Protein AF-A0A1F8U2L7-F1 (afdb_monomer)

Radius of gyration: 23.75 Å; Cα contacts (8 Å, |Δi|>4): 141; chains: 1; bounding box: 76×24×52 Å

Mean predicted aligned error: 14.59 Å

Structure (mmCIF, N/CA/C/O backbone):
data_AF-A0A1F8U2L7-F1
#
_entry.id   AF-A0A1F8U2L7-F1
#
loop_
_atom_site.group_PDB
_atom_site.id
_atom_site.type_symbol
_atom_site.label_atom_id
_atom_site.label_alt_id
_atom_site.label_comp_id
_atom_site.label_asym_id
_atom_site.label_entity_id
_atom_site.label_seq_id
_atom_site.pdbx_PDB_ins_code
_atom_site.Cartn_x
_atom_site.Cartn_y
_atom_site.Cartn_z
_atom_site.occupancy
_atom_site.B_iso_or_equiv
_atom_site.auth_seq_id
_atom_site.auth_comp_id
_atom_site.auth_asym_id
_atom_site.auth_atom_id
_atom_site.pdbx_PDB_model_num
ATOM 1 N N . MET A 1 1 ? 57.542 12.116 -21.939 1.00 37.56 1 MET A N 1
ATOM 2 C CA . MET A 1 1 ? 56.904 12.090 -23.275 1.00 37.56 1 MET A CA 1
ATOM 3 C C . MET A 1 1 ? 55.402 11.874 -23.068 1.00 37.56 1 MET A C 1
ATOM 5 O O . MET A 1 1 ? 54.995 10.773 -22.724 1.00 37.56 1 MET A O 1
ATOM 9 N N . LEU A 1 2 ? 54.591 12.938 -23.112 1.00 46.84 2 LEU A N 1
ATOM 10 C CA . LEU A 1 2 ? 53.152 12.881 -22.804 1.00 46.84 2 LEU A CA 1
ATOM 11 C C . LEU A 1 2 ? 52.371 12.382 -24.028 1.00 46.84 2 LEU A C 1
ATOM 13 O O . LEU A 1 2 ? 52.359 13.020 -25.080 1.00 46.84 2 LEU A O 1
ATOM 17 N N . LYS A 1 3 ? 51.746 11.210 -23.884 1.00 48.00 3 LYS A N 1
ATOM 18 C CA . LYS A 1 3 ? 50.953 10.528 -24.913 1.00 48.00 3 LYS A CA 1
ATOM 19 C C . LYS A 1 3 ? 49.690 11.359 -25.184 1.00 48.00 3 LYS A C 1
ATOM 21 O O . LYS A 1 3 ? 48.791 11.404 -24.349 1.00 48.00 3 LYS A O 1
ATOM 26 N N . ARG A 1 4 ? 49.626 12.045 -26.332 1.00 54.28 4 ARG A N 1
ATOM 27 C CA . ARG A 1 4 ? 48.397 12.706 -26.801 1.00 54.28 4 ARG A CA 1
ATOM 28 C C . ARG A 1 4 ? 47.314 11.637 -26.952 1.00 54.28 4 ARG A C 1
ATOM 30 O O . ARG A 1 4 ? 47.443 10.746 -27.790 1.00 54.28 4 ARG A O 1
ATOM 37 N N . LEU A 1 5 ? 46.262 11.721 -26.141 1.00 57.69 5 LEU A N 1
ATOM 38 C CA . LEU A 1 5 ? 45.031 10.971 -26.363 1.00 57.69 5 LEU A CA 1
ATOM 39 C C . LEU A 1 5 ? 44.473 11.419 -27.714 1.00 57.69 5 LEU A C 1
ATOM 41 O O . LEU A 1 5 ? 44.024 12.552 -27.878 1.00 57.69 5 LEU A O 1
ATOM 45 N N . SER A 1 6 ? 44.608 10.532 -28.697 1.00 50.41 6 SER A N 1
ATOM 46 C CA . SER A 1 6 ? 44.027 10.656 -30.026 1.00 50.41 6 SER A CA 1
ATOM 47 C C . SER A 1 6 ? 42.569 11.089 -29.893 1.00 50.41 6 SER A C 1
ATOM 49 O O . SER A 1 6 ? 41.744 10.362 -29.336 1.00 50.41 6 SER A O 1
ATOM 51 N N . LYS A 1 7 ? 42.271 12.283 -30.409 1.00 54.56 7 LYS A N 1
ATOM 52 C CA . LYS A 1 7 ? 40.922 12.809 -30.601 1.00 54.56 7 LYS A CA 1
ATOM 53 C C . LYS A 1 7 ? 40.226 11.905 -31.618 1.00 54.56 7 LYS A C 1
ATOM 55 O O . LYS A 1 7 ? 40.297 12.135 -32.819 1.00 54.56 7 LYS A O 1
ATOM 60 N N . SER A 1 8 ? 39.639 10.819 -31.122 1.00 56.62 8 SER A N 1
ATOM 61 C CA . SER A 1 8 ? 38.816 9.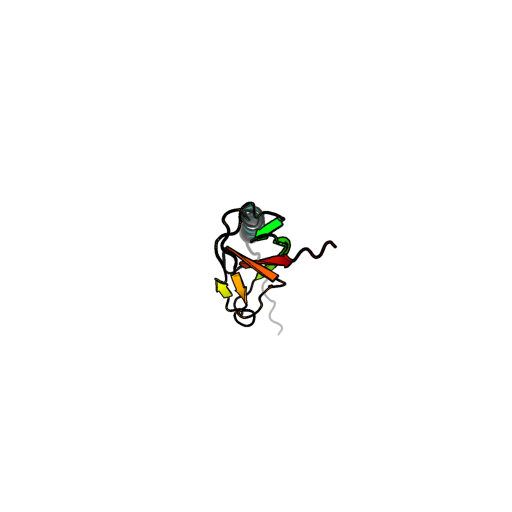919 -31.917 1.00 56.62 8 SER A CA 1
ATOM 62 C C . SER A 1 8 ? 37.590 10.711 -32.352 1.00 56.62 8 SER A C 1
ATOM 64 O O . SER A 1 8 ? 36.744 11.060 -31.527 1.00 56.62 8 SER A O 1
ATOM 66 N N . ASN A 1 9 ? 37.536 11.066 -33.636 1.00 60.00 9 ASN A N 1
ATOM 67 C CA . ASN A 1 9 ? 36.355 11.635 -34.271 1.00 60.00 9 ASN A CA 1
ATOM 68 C C . ASN A 1 9 ? 35.274 10.547 -34.304 1.00 60.00 9 ASN A C 1
ATOM 70 O O . ASN A 1 9 ? 35.077 9.872 -35.312 1.00 60.00 9 ASN A O 1
ATOM 74 N N . GLY A 1 10 ? 34.615 10.341 -33.163 1.00 61.28 10 GLY A N 1
ATOM 75 C CA . GLY A 1 10 ? 33.454 9.474 -33.052 1.00 61.28 10 GLY A CA 1
ATOM 76 C C . GLY A 1 10 ? 32.410 9.907 -34.073 1.00 61.28 10 GLY A C 1
ATOM 77 O O . GLY A 1 10 ? 32.145 11.100 -34.242 1.00 61.28 10 GLY A O 1
ATOM 78 N N . ASN A 1 11 ? 31.856 8.938 -34.794 1.00 71.69 11 ASN A N 1
ATOM 79 C CA . ASN A 1 11 ? 30.910 9.209 -35.860 1.00 71.69 11 ASN A CA 1
ATOM 80 C C . ASN A 1 11 ? 29.701 9.962 -35.278 1.00 71.69 11 ASN A C 1
ATOM 82 O O . ASN A 1 11 ? 29.005 9.444 -34.404 1.00 71.69 11 ASN A O 1
ATOM 86 N N . LYS A 1 12 ? 29.463 11.196 -35.741 1.00 71.69 12 LYS A N 1
ATOM 87 C CA . LYS A 1 12 ? 28.403 12.093 -35.237 1.00 71.69 12 LYS A CA 1
ATOM 88 C C . LYS A 1 12 ? 27.031 11.411 -35.189 1.00 71.69 12 LYS A C 1
ATOM 90 O O . LYS A 1 12 ? 26.254 11.646 -34.271 1.00 71.69 12 LYS A O 1
ATOM 95 N N . TYR A 1 13 ? 26.782 10.500 -36.128 1.00 77.06 13 TYR A N 1
ATOM 96 C CA . TYR A 1 13 ? 25.564 9.698 -36.19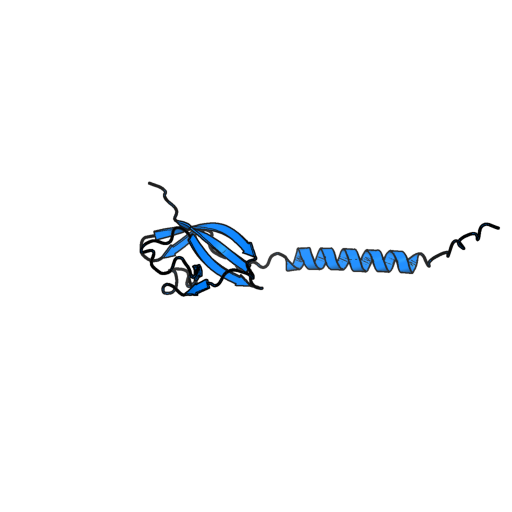8 1.00 77.06 13 TYR A CA 1
ATOM 97 C C . TYR A 1 13 ? 25.433 8.706 -35.038 1.00 77.06 13 TYR A C 1
ATOM 99 O O . TYR A 1 13 ? 24.341 8.534 -34.515 1.00 77.06 13 TYR A O 1
ATOM 107 N N . THR A 1 14 ? 26.530 8.107 -34.569 1.00 77.31 14 THR A N 1
ATOM 108 C CA . THR A 1 14 ? 26.518 7.189 -33.421 1.00 77.31 14 THR A CA 1
ATOM 109 C C . THR A 1 14 ? 26.125 7.912 -32.136 1.00 77.31 14 THR A C 1
ATOM 111 O O . THR A 1 14 ? 25.327 7.393 -31.360 1.00 77.31 14 THR A O 1
ATOM 114 N N . LEU A 1 15 ? 26.630 9.131 -31.928 1.00 78.00 15 LEU A N 1
ATOM 115 C CA . LEU A 1 15 ? 26.295 9.930 -30.748 1.00 78.00 15 LEU A CA 1
ATOM 116 C C . LEU A 1 15 ? 24.821 10.368 -30.766 1.00 78.00 15 LEU A C 1
ATOM 118 O O . LEU A 1 15 ? 24.139 10.273 -29.748 1.00 78.00 15 LEU A O 1
ATOM 122 N N . ILE A 1 16 ? 24.306 10.750 -31.938 1.00 83.62 16 ILE A N 1
ATOM 123 C CA . ILE A 1 16 ? 22.884 11.068 -32.140 1.00 83.62 16 ILE A CA 1
ATOM 124 C C . ILE A 1 16 ? 22.002 9.839 -31.875 1.00 83.62 16 ILE A C 1
ATOM 126 O O . ILE A 1 16 ? 20.991 9.955 -31.183 1.00 83.62 16 ILE A O 1
ATOM 130 N N . SER A 1 17 ? 22.396 8.654 -32.353 1.00 81.88 17 SER A N 1
ATOM 131 C CA . SER A 1 17 ? 21.658 7.409 -32.103 1.00 81.88 17 SER A CA 1
ATOM 132 C C . SER A 1 17 ? 21.603 7.049 -30.617 1.00 81.88 17 SER A C 1
ATOM 134 O O . SER A 1 17 ? 20.550 6.647 -30.130 1.00 81.88 17 SER A O 1
ATOM 136 N N . ILE A 1 18 ? 22.696 7.240 -29.870 1.00 85.62 18 ILE A N 1
ATOM 137 C CA . ILE A 1 18 ? 22.717 7.015 -28.415 1.00 85.62 18 ILE A CA 1
ATOM 138 C C . ILE A 1 18 ? 21.747 7.969 -27.708 1.00 85.62 18 ILE A C 1
ATOM 140 O O . ILE A 1 18 ? 20.959 7.535 -26.869 1.00 85.62 18 ILE A O 1
ATOM 144 N N . ILE A 1 19 ? 21.756 9.253 -28.079 1.00 86.88 19 ILE A N 1
ATOM 145 C CA . ILE A 1 19 ? 20.841 10.255 -27.513 1.00 86.88 19 ILE A CA 1
ATOM 146 C C . ILE A 1 19 ? 19.381 9.893 -27.820 1.00 86.88 19 ILE A C 1
ATOM 148 O O . ILE A 1 19 ? 18.543 9.960 -26.923 1.00 86.88 19 ILE A O 1
ATOM 152 N N . MET A 1 20 ? 19.080 9.449 -29.045 1.00 87.00 20 MET A N 1
ATOM 153 C CA . MET A 1 20 ? 17.743 8.979 -29.429 1.00 87.00 20 MET A CA 1
ATOM 154 C C . MET A 1 20 ? 17.285 7.779 -28.598 1.00 87.00 20 MET A C 1
ATOM 156 O O . MET A 1 20 ? 16.159 7.779 -28.113 1.00 87.00 20 MET A O 1
ATOM 160 N N . ILE A 1 21 ? 18.149 6.783 -28.376 1.00 85.44 21 ILE A N 1
ATOM 161 C CA . ILE A 1 21 ? 17.817 5.604 -27.558 1.00 85.44 21 ILE A CA 1
ATOM 162 C C . ILE A 1 21 ? 17.519 6.014 -26.110 1.00 85.44 21 ILE A C 1
ATOM 164 O O . ILE A 1 21 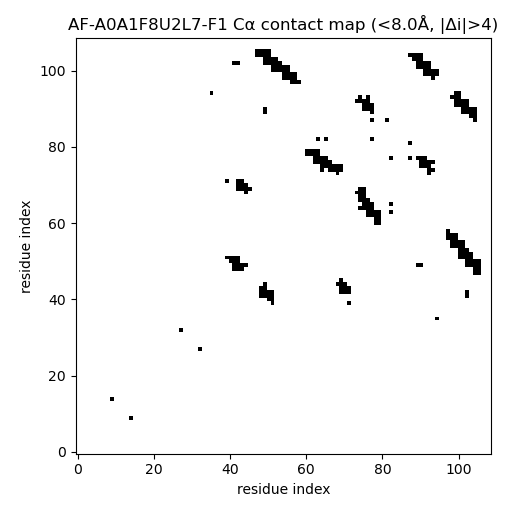? 16.543 5.543 -25.526 1.00 85.44 21 ILE A O 1
ATOM 168 N N . ILE A 1 22 ? 18.319 6.920 -25.540 1.00 83.69 22 ILE A N 1
ATOM 169 C CA . ILE A 1 22 ? 18.102 7.435 -24.182 1.00 83.69 22 ILE A CA 1
ATOM 170 C C . ILE A 1 22 ? 16.777 8.202 -24.111 1.00 83.69 22 ILE A C 1
ATOM 172 O O . ILE A 1 22 ? 15.955 7.912 -23.245 1.00 83.69 22 ILE A O 1
ATOM 176 N N . LEU A 1 23 ? 16.528 9.133 -25.038 1.00 83.12 23 LEU A N 1
ATOM 177 C CA . LEU A 1 23 ? 15.266 9.875 -25.115 1.00 83.12 23 LEU A CA 1
ATOM 178 C C . LEU A 1 23 ? 14.071 8.932 -25.233 1.00 83.12 23 LEU A C 1
ATOM 180 O O . LEU A 1 23 ? 13.093 9.088 -24.509 1.00 83.12 23 LEU A O 1
ATOM 184 N N . MET A 1 24 ? 14.173 7.917 -26.086 1.00 80.12 24 MET A N 1
ATOM 185 C CA . MET A 1 24 ? 13.138 6.910 -26.271 1.00 80.12 24 MET A CA 1
ATOM 186 C C . MET A 1 24 ? 12.901 6.127 -24.973 1.00 80.12 24 MET A C 1
ATOM 188 O O . MET A 1 24 ? 11.754 5.988 -24.571 1.00 80.12 24 MET A O 1
ATOM 192 N N . MET A 1 25 ? 13.940 5.724 -24.231 1.00 73.69 25 MET A N 1
ATOM 193 C CA . MET A 1 25 ? 13.771 5.118 -22.900 1.00 73.69 25 MET A CA 1
ATOM 194 C C . MET A 1 25 ? 13.055 6.045 -21.908 1.00 73.69 25 MET A C 1
ATOM 196 O O . MET A 1 25 ? 12.193 5.577 -21.165 1.00 73.69 25 MET A O 1
ATOM 200 N N . TYR A 1 26 ? 13.359 7.347 -21.899 1.00 70.62 26 TYR A N 1
ATOM 201 C CA . TYR A 1 26 ? 12.653 8.322 -21.058 1.00 70.62 26 TYR A CA 1
ATOM 202 C C . TYR A 1 26 ? 11.189 8.492 -21.477 1.00 70.62 26 TYR A C 1
ATOM 204 O O . TYR A 1 26 ? 10.311 8.484 -20.616 1.00 70.62 26 TYR A O 1
ATOM 212 N N . PHE A 1 27 ? 10.913 8.565 -22.781 1.00 70.56 27 PHE A N 1
ATOM 213 C CA . PHE A 1 27 ? 9.554 8.608 -23.320 1.00 70.56 27 PHE A CA 1
ATOM 214 C C . PHE A 1 27 ? 8.774 7.336 -23.005 1.00 70.56 27 PHE A C 1
ATOM 216 O O . PHE A 1 27 ? 7.626 7.432 -22.597 1.00 70.56 27 PHE A O 1
ATOM 223 N N . PHE A 1 28 ? 9.381 6.153 -23.105 1.00 64.38 28 PHE A N 1
ATOM 224 C CA . PHE A 1 28 ? 8.749 4.900 -22.691 1.00 64.38 28 PHE A CA 1
ATOM 225 C C . PHE A 1 28 ? 8.465 4.892 -21.190 1.00 64.38 28 PHE A C 1
ATOM 227 O O . PHE A 1 28 ? 7.378 4.511 -20.775 1.00 64.38 28 PHE A O 1
ATOM 234 N N . LYS A 1 29 ? 9.396 5.367 -20.359 1.00 57.56 29 LYS A N 1
ATOM 235 C CA . LYS A 1 29 ? 9.196 5.455 -18.907 1.00 57.56 29 LYS A CA 1
ATOM 236 C C . LYS A 1 29 ? 8.095 6.454 -18.530 1.00 57.56 29 LYS A C 1
ATOM 238 O O . LYS A 1 29 ? 7.399 6.236 -17.543 1.00 57.56 29 LYS A O 1
ATOM 243 N N . PHE A 1 30 ? 7.921 7.512 -19.321 1.00 56.03 30 PHE A N 1
ATOM 244 C CA . PHE A 1 30 ? 6.858 8.503 -19.158 1.00 56.03 30 PHE A CA 1
ATOM 245 C C . PHE A 1 30 ? 5.504 7.992 -19.684 1.00 56.03 30 PHE A C 1
ATOM 247 O O . PHE A 1 30 ? 4.520 7.998 -18.952 1.00 56.03 30 PHE A O 1
ATOM 254 N N . ALA A 1 31 ? 5.463 7.459 -20.906 1.00 57.91 31 ALA A N 1
ATOM 255 C CA . ALA A 1 31 ? 4.258 6.943 -21.556 1.00 57.91 31 ALA A CA 1
ATOM 256 C C . ALA A 1 31 ? 3.707 5.673 -20.882 1.00 57.91 31 ALA A C 1
ATOM 258 O O . ALA A 1 31 ? 2.496 5.505 -20.784 1.00 57.91 31 ALA A O 1
ATOM 259 N N . PHE A 1 32 ? 4.575 4.798 -20.360 1.00 49.16 32 PHE A N 1
ATOM 260 C CA . PHE A 1 32 ? 4.173 3.610 -19.592 1.00 49.16 32 PHE A CA 1
ATOM 261 C C . PHE A 1 32 ? 4.135 3.846 -18.073 1.00 49.16 32 PHE A C 1
ATOM 263 O O . PHE A 1 32 ? 3.771 2.943 -17.321 1.00 49.16 32 PHE A O 1
ATOM 270 N N . GLY A 1 33 ? 4.474 5.049 -17.601 1.00 41.66 33 GLY A N 1
ATOM 271 C CA . GLY A 1 33 ? 4.475 5.403 -16.179 1.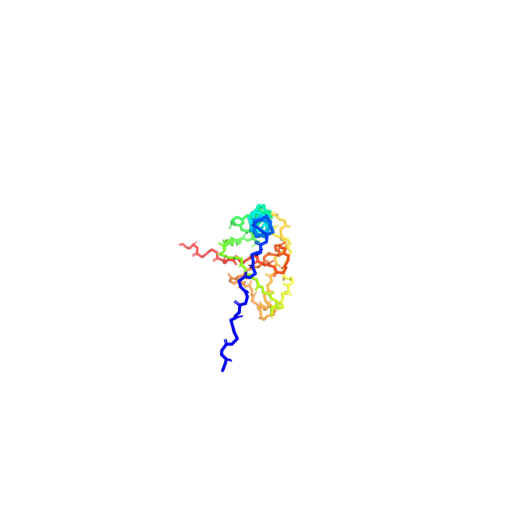00 41.66 33 GLY A CA 1
ATOM 272 C C 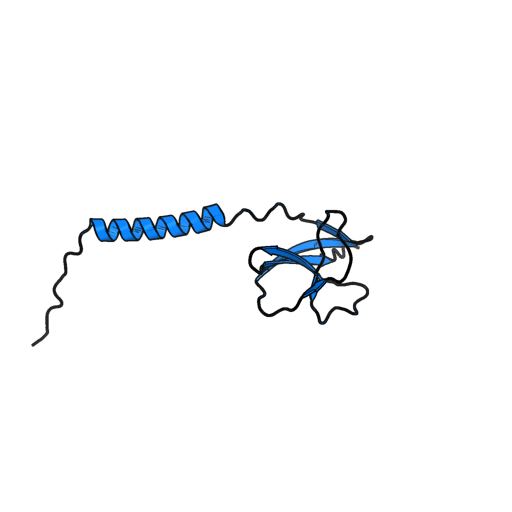. GLY A 1 33 ? 3.090 5.649 -15.571 1.00 41.66 33 GLY A C 1
ATOM 273 O O . GLY A 1 33 ? 3.002 5.862 -14.366 1.00 41.66 33 GLY A O 1
ATOM 274 N N . GLY A 1 34 ? 2.018 5.615 -16.367 1.00 42.88 34 GLY A N 1
ATOM 275 C CA . GLY A 1 34 ? 0.712 6.142 -15.966 1.00 42.88 34 GLY A CA 1
ATOM 276 C C . GLY A 1 34 ? -0.489 5.313 -16.408 1.00 42.88 34 GLY A C 1
ATOM 277 O O . GLY A 1 34 ? -1.501 5.876 -16.794 1.00 42.88 34 GLY A O 1
ATOM 278 N N . THR A 1 35 ? -0.418 3.985 -16.340 1.00 45.47 35 THR A N 1
ATOM 279 C CA . THR A 1 35 ? -1.639 3.180 -16.144 1.00 45.47 35 THR A CA 1
ATOM 280 C C . THR A 1 35 ? -1.630 2.606 -14.734 1.00 45.47 35 THR A C 1
ATOM 282 O O . THR A 1 35 ? -1.704 1.398 -14.503 1.00 45.47 35 THR A O 1
ATOM 285 N N . GLU A 1 36 ? -1.540 3.505 -13.750 1.00 51.34 36 GLU A N 1
ATOM 286 C CA . GLU A 1 36 ? -2.198 3.237 -12.478 1.00 51.34 36 GLU A CA 1
ATOM 287 C C . GLU A 1 36 ? -3.677 3.069 -12.827 1.00 51.34 36 GLU A C 1
ATOM 289 O O . GLU A 1 36 ? -4.366 4.052 -13.085 1.00 51.34 36 GLU A O 1
ATOM 294 N N . GLY A 1 37 ? -4.142 1.819 -12.954 1.00 53.41 37 GLY A N 1
ATOM 295 C CA . GLY A 1 37 ? -5.569 1.532 -13.103 1.00 53.41 37 GLY A CA 1
ATOM 296 C C . GLY A 1 37 ? -6.336 2.376 -12.092 1.00 53.41 37 GLY A C 1
ATOM 297 O O . GLY A 1 37 ? -5.806 2.608 -11.013 1.00 53.41 37 GLY A O 1
ATOM 298 N N . SER A 1 38 ? -7.491 2.913 -12.478 1.00 66.44 38 SER A N 1
ATOM 299 C CA . SER A 1 38 ? -8.270 3.873 -11.688 1.00 66.44 38 SER A CA 1
ATOM 300 C C . SER A 1 38 ? -8.552 3.331 -10.278 1.00 66.44 38 SER A C 1
ATOM 302 O O . SER A 1 38 ? -9.560 2.679 -10.025 1.00 66.44 38 SER A O 1
ATOM 304 N N . TYR A 1 39 ? -7.601 3.531 -9.366 1.00 71.31 39 TYR A N 1
ATOM 305 C CA . TYR A 1 39 ? -7.742 3.180 -7.968 1.00 71.31 39 TYR A CA 1
ATOM 306 C C . TYR A 1 39 ? -8.562 4.297 -7.350 1.00 71.31 39 TYR A C 1
ATOM 308 O O . TYR A 1 39 ? -8.260 5.471 -7.589 1.00 71.31 39 TYR A O 1
ATOM 316 N N . PRO A 1 40 ? -9.596 3.958 -6.580 1.00 80.69 40 PRO A N 1
ATOM 317 C CA . PRO A 1 40 ? -10.480 4.968 -6.051 1.00 80.69 40 PRO A CA 1
ATOM 318 C C . PRO A 1 40 ? -9.709 5.820 -5.036 1.00 80.69 40 PRO A C 1
ATOM 320 O O . PRO A 1 40 ? -8.837 5.317 -4.320 1.00 80.69 40 PRO A O 1
ATOM 323 N N . GLN A 1 41 ? -10.015 7.118 -4.998 1.00 84.88 41 GLN A N 1
ATOM 324 C CA . GLN A 1 41 ? -9.457 8.048 -4.008 1.00 84.88 41 GLN A CA 1
ATOM 325 C C . GLN A 1 41 ? -9.879 7.651 -2.588 1.00 84.88 41 GLN A C 1
ATOM 327 O O . GLN A 1 41 ? -9.131 7.853 -1.635 1.00 84.88 41 GLN A O 1
ATOM 332 N N . PHE A 1 42 ? -11.057 7.041 -2.464 1.00 86.56 42 PHE A N 1
ATOM 333 C CA . PHE A 1 42 ? -11.622 6.569 -1.211 1.00 86.56 42 PHE A CA 1
ATOM 334 C C . PHE A 1 42 ? -11.965 5.091 -1.314 1.00 86.56 42 PHE A C 1
ATOM 336 O O . PHE A 1 42 ? -12.404 4.628 -2.362 1.00 86.56 42 PHE A O 1
ATOM 343 N N . VAL A 1 43 ? -11.764 4.358 -0.229 1.00 87.56 43 VAL A N 1
ATOM 344 C CA . VAL A 1 43 ? -12.087 2.938 -0.140 1.00 87.56 43 VAL A CA 1
ATOM 345 C C . VAL A 1 43 ? -12.915 2.703 1.106 1.00 87.56 43 VAL A C 1
ATOM 347 O O . VAL A 1 43 ? -12.514 3.090 2.206 1.00 87.56 43 VAL A O 1
ATOM 350 N N . TYR A 1 44 ? -14.056 2.047 0.938 1.00 85.62 44 TYR A N 1
ATOM 351 C CA . TYR A 1 44 ? -14.954 1.726 2.034 1.00 85.62 44 TYR A CA 1
ATOM 352 C C . TYR A 1 44 ? -14.791 0.273 2.472 1.00 85.62 44 TYR A C 1
ATOM 354 O O . TYR A 1 44 ? -14.823 -0.666 1.672 1.00 85.62 44 TYR A O 1
ATOM 362 N N . TYR A 1 45 ? -14.652 0.078 3.781 1.00 82.81 45 TYR A N 1
ATOM 363 C CA . TYR A 1 45 ? -14.631 -1.242 4.398 1.00 82.81 45 TYR A CA 1
ATOM 364 C C . TYR A 1 45 ? -15.482 -1.252 5.664 1.00 82.81 45 TYR A C 1
ATOM 366 O O . TYR A 1 45 ? -15.163 -0.582 6.650 1.00 82.81 45 TYR A O 1
ATOM 374 N N . GLY A 1 46 ? -16.577 -2.016 5.635 1.00 80.69 46 GLY A N 1
ATOM 375 C CA . GLY A 1 46 ? -17.630 -1.884 6.641 1.00 80.69 46 GLY A CA 1
ATOM 376 C C . GLY A 1 46 ? -18.190 -0.458 6.635 1.00 80.69 46 GLY A C 1
ATOM 377 O O . GLY A 1 46 ? -18.475 0.091 5.582 1.00 80.69 46 GLY A O 1
ATOM 378 N N . GLU A 1 47 ? -18.295 0.176 7.796 1.00 82.75 47 GLU A N 1
ATOM 379 C CA . GLU A 1 47 ? -18.780 1.563 7.919 1.00 82.75 47 GLU A CA 1
ATOM 380 C C . GLU A 1 47 ? -17.649 2.605 7.873 1.00 82.75 47 GLU A C 1
ATOM 382 O O . GLU A 1 47 ? -17.831 3.753 8.266 1.00 82.75 47 GLU A O 1
ATOM 387 N N . ARG A 1 48 ? -16.442 2.212 7.446 1.00 84.75 48 ARG A N 1
ATOM 388 C CA . ARG A 1 48 ? -15.249 3.064 7.518 1.00 84.75 48 ARG A CA 1
ATOM 389 C C . ARG A 1 48 ? -14.795 3.511 6.149 1.00 84.75 48 ARG A C 1
ATOM 391 O O . ARG A 1 48 ? -14.738 2.708 5.218 1.00 84.75 48 ARG A O 1
ATOM 398 N N . LYS A 1 49 ? -14.394 4.776 6.084 1.00 89.00 49 LYS A N 1
ATOM 399 C CA . LYS A 1 49 ? -13.834 5.424 4.906 1.00 89.00 49 LYS A CA 1
ATOM 400 C C . LYS A 1 49 ? -12.321 5.530 5.050 1.00 89.00 49 LYS A C 1
ATOM 402 O O . LYS A 1 49 ? -11.814 6.009 6.061 1.00 89.00 49 LYS A O 1
ATOM 407 N N . TYR A 1 50 ? -11.610 5.075 4.031 1.00 88.81 50 TYR A N 1
ATOM 408 C CA . TYR A 1 50 ? -10.165 5.184 3.936 1.00 88.81 50 TYR A CA 1
ATOM 409 C C . TYR A 1 50 ? -9.805 6.072 2.750 1.00 88.81 50 TYR A C 1
ATOM 411 O O . TYR A 1 50 ? -10.280 5.832 1.645 1.00 88.81 50 TYR A O 1
ATOM 419 N N . GLU A 1 51 ? -8.965 7.079 2.955 1.00 89.06 51 GLU A N 1
ATOM 420 C CA . GLU A 1 51 ? -8.504 7.985 1.904 1.00 89.06 51 GLU A CA 1
ATOM 421 C C . GLU A 1 51 ? -7.109 7.601 1.418 1.00 89.06 51 GLU A C 1
ATOM 423 O O . GLU A 1 51 ? -6.223 7.254 2.204 1.00 89.06 51 GLU A O 1
ATOM 428 N N . PHE A 1 52 ? -6.914 7.671 0.103 1.00 88.19 52 PHE A N 1
ATOM 429 C CA . PHE A 1 52 ? -5.623 7.450 -0.518 1.00 88.19 52 PHE A CA 1
ATOM 430 C C . PHE A 1 52 ? -4.594 8.437 0.031 1.00 88.19 52 PHE A C 1
ATOM 432 O O . PHE A 1 52 ? -4.743 9.650 -0.083 1.00 88.19 52 PHE A O 1
ATOM 439 N N . SER A 1 53 ? -3.509 7.904 0.591 1.00 87.25 53 SER A N 1
ATOM 440 C CA . SER A 1 53 ? -2.419 8.723 1.107 1.00 87.25 53 SER A CA 1
ATOM 441 C C . SER A 1 53 ? -1.231 8.753 0.155 1.00 87.25 53 SER A C 1
ATOM 443 O O . SER A 1 53 ? -0.719 9.831 -0.127 1.0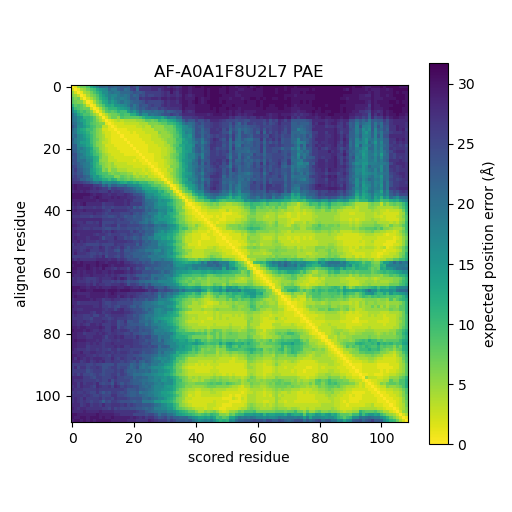0 87.25 53 SER A O 1
ATOM 445 N N . GLN A 1 54 ? -0.724 7.592 -0.266 1.00 82.56 54 GLN A N 1
ATOM 446 C CA . GLN A 1 54 ? 0.497 7.505 -1.076 1.00 82.56 54 GLN A CA 1
ATOM 447 C C . GLN A 1 54 ? 0.690 6.111 -1.680 1.00 82.56 54 GLN A C 1
ATOM 449 O O . GLN A 1 54 ? 0.152 5.122 -1.187 1.00 82.56 54 GLN A O 1
ATOM 454 N N . THR A 1 55 ? 1.531 6.007 -2.709 1.00 86.06 55 THR A N 1
ATOM 455 C CA . THR A 1 55 ? 1.983 4.718 -3.251 1.00 86.06 55 THR A CA 1
ATOM 456 C C . THR A 1 55 ? 3.333 4.348 -2.640 1.00 86.06 55 THR A C 1
ATOM 458 O O . THR A 1 55 ? 4.326 5.041 -2.855 1.00 86.06 55 THR A O 1
ATOM 46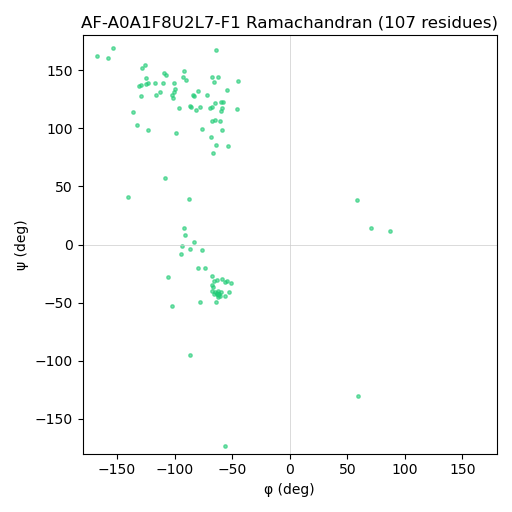1 N N . VAL A 1 56 ? 3.391 3.235 -1.911 1.00 84.62 56 VAL A N 1
ATOM 462 C CA . VAL A 1 56 ? 4.618 2.707 -1.308 1.00 84.62 56 VAL A CA 1
ATOM 463 C C . VAL A 1 56 ? 5.196 1.569 -2.152 1.00 84.62 56 VAL A C 1
ATOM 465 O O . VAL A 1 56 ? 4.495 0.665 -2.607 1.00 84.62 56 VAL A O 1
ATOM 468 N N . SER A 1 57 ? 6.503 1.631 -2.384 1.00 75.69 57 SER A N 1
ATOM 469 C CA . SER A 1 57 ? 7.295 0.583 -3.028 1.00 75.69 57 SER A CA 1
ATOM 470 C C . SER A 1 57 ? 7.985 -0.202 -1.922 1.00 75.69 57 SER A C 1
ATOM 472 O O . SER A 1 57 ? 9.026 0.217 -1.418 1.00 75.69 57 SER A O 1
ATOM 474 N N . GLU A 1 58 ? 7.394 -1.312 -1.503 1.00 65.56 58 GLU A N 1
ATOM 475 C CA . GLU A 1 58 ? 7.840 -2.024 -0.309 1.00 65.56 58 GLU A CA 1
ATOM 476 C C . GLU A 1 58 ? 8.194 -3.479 -0.656 1.00 65.56 58 GLU A C 1
ATOM 478 O O . GLU A 1 58 ? 7.321 -4.341 -0.731 1.00 65.56 58 GLU A O 1
ATOM 483 N N . SER A 1 59 ? 9.494 -3.765 -0.843 1.00 57.34 59 SER A N 1
ATOM 484 C CA . SER A 1 59 ? 10.013 -5.147 -0.902 1.00 57.34 59 SER A CA 1
ATOM 485 C C . SER A 1 59 ? 10.187 -5.772 0.493 1.00 57.34 59 SER A C 1
ATOM 487 O O . SER A 1 59 ? 10.199 -6.994 0.624 1.00 57.34 59 SER A O 1
ATOM 489 N N . SER A 1 60 ? 10.278 -4.944 1.542 1.00 59.06 60 SER A N 1
ATOM 490 C CA . SER A 1 60 ? 10.603 -5.374 2.913 1.00 59.06 60 SER A CA 1
ATOM 491 C C . SER A 1 60 ? 9.390 -5.651 3.806 1.00 59.06 60 SER A C 1
ATOM 493 O O . SER A 1 60 ? 9.548 -6.164 4.914 1.00 59.06 60 SER A O 1
ATOM 495 N N . PHE A 1 61 ? 8.175 -5.329 3.363 1.00 70.69 61 PHE A N 1
ATOM 496 C CA . PHE A 1 61 ? 6.983 -5.463 4.194 1.00 70.69 61 PHE A CA 1
ATOM 497 C C . PHE A 1 61 ? 6.212 -6.721 3.821 1.00 70.69 61 PHE A C 1
ATOM 499 O O . PHE A 1 61 ? 5.850 -6.949 2.669 1.00 70.69 61 PHE A O 1
ATOM 506 N N . ARG A 1 62 ? 5.948 -7.564 4.825 1.00 77.88 62 ARG A N 1
ATOM 507 C CA . ARG A 1 62 ? 5.031 -8.693 4.660 1.00 77.88 62 ARG A CA 1
ATOM 508 C C . ARG A 1 62 ? 3.616 -8.209 4.923 1.00 77.88 62 ARG A C 1
ATOM 510 O O . ARG A 1 62 ? 3.297 -7.793 6.039 1.00 77.88 62 ARG A O 1
ATOM 517 N N . PHE A 1 63 ? 2.784 -8.310 3.899 1.00 83.62 63 PHE A N 1
ATOM 518 C CA . PHE A 1 63 ? 1.362 -8.035 3.990 1.00 83.62 63 PHE A CA 1
ATOM 519 C C . PHE A 1 63 ? 0.583 -9.309 4.302 1.00 83.62 63 PHE A C 1
ATOM 521 O O . PHE A 1 63 ? 0.963 -10.414 3.914 1.00 83.62 63 PHE A O 1
ATOM 528 N N . ILE A 1 64 ? -0.527 -9.143 5.003 1.00 81.50 64 ILE A N 1
ATOM 529 C CA . ILE A 1 64 ? -1.525 -10.174 5.246 1.00 81.50 64 ILE A CA 1
ATOM 530 C C . ILE A 1 64 ? -2.869 -9.672 4.733 1.00 81.50 64 ILE A C 1
ATOM 532 O O . ILE A 1 64 ? -3.229 -8.510 4.927 1.00 81.50 64 ILE A O 1
ATOM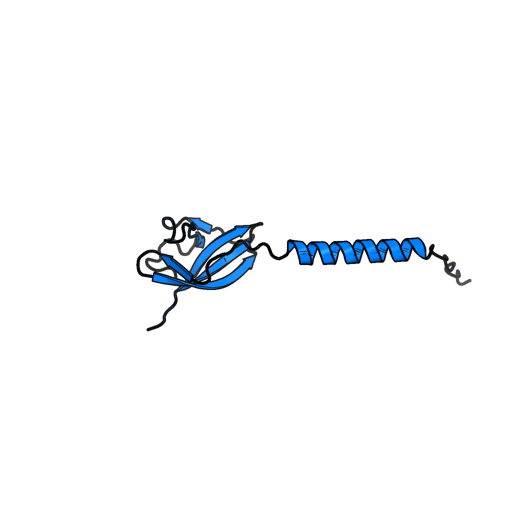 536 N N . ARG A 1 65 ? -3.627 -10.558 4.086 1.00 77.81 65 ARG A N 1
ATOM 537 C CA . ARG A 1 65 ? -5.042 -10.307 3.806 1.00 77.81 65 ARG A CA 1
ATOM 538 C C . ARG A 1 65 ? -5.759 -10.357 5.137 1.00 77.81 65 ARG A C 1
ATOM 540 O O . ARG A 1 65 ? -5.688 -11.383 5.814 1.00 77.81 65 ARG A O 1
ATOM 547 N N . LYS A 1 66 ? -6.357 -9.247 5.549 1.00 68.88 66 LYS A N 1
ATOM 548 C CA . LYS A 1 66 ? -6.934 -9.186 6.889 1.00 68.88 66 LYS A CA 1
ATOM 549 C C . LYS A 1 66 ? -8.447 -9.247 6.885 1.00 68.88 66 LYS A C 1
ATOM 551 O O . LYS A 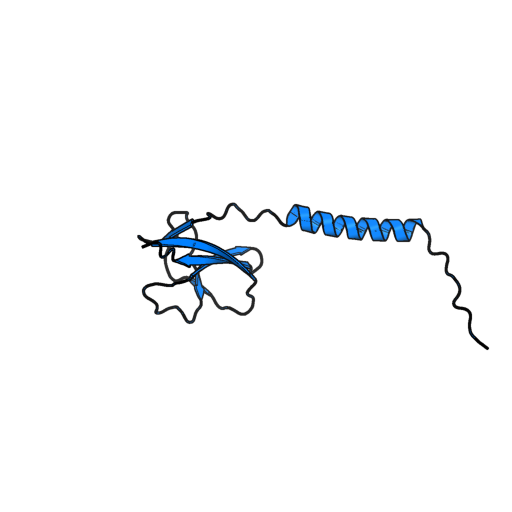1 66 ? -8.995 -9.796 7.829 1.00 68.88 66 LYS A O 1
ATOM 556 N N . TYR A 1 67 ? -9.096 -8.792 5.823 1.00 61.62 67 TYR A N 1
ATOM 557 C CA . TYR A 1 67 ? -10.541 -8.848 5.710 1.00 61.62 67 TYR A CA 1
ATOM 558 C C . TYR A 1 67 ? -10.973 -8.896 4.239 1.00 61.62 67 TYR A C 1
ATOM 560 O O . TYR A 1 67 ? -10.125 -8.773 3.358 1.00 61.62 67 TYR A O 1
ATOM 568 N N . GLY A 1 68 ? -12.256 -9.173 3.990 1.00 64.81 68 GLY A N 1
ATOM 569 C CA . GLY A 1 68 ? -12.843 -9.362 2.659 1.00 64.81 68 GLY A CA 1
ATOM 570 C C . GLY A 1 68 ? -12.647 -8.195 1.682 1.00 64.81 68 GLY A C 1
ATOM 571 O O . GLY A 1 68 ? -11.915 -7.240 1.939 1.00 64.81 68 GLY A O 1
ATOM 572 N N . MET A 1 69 ? -13.290 -8.292 0.520 1.00 72.75 69 MET A N 1
ATOM 573 C CA . MET A 1 69 ? -13.247 -7.220 -0.477 1.00 72.75 69 MET A CA 1
ATOM 574 C C . MET A 1 69 ? -13.864 -5.927 0.075 1.00 72.75 69 MET A C 1
ATOM 576 O O . MET A 1 69 ? -14.828 -5.972 0.839 1.00 72.75 69 MET A O 1
ATOM 580 N N . SER A 1 70 ? -13.291 -4.784 -0.305 1.00 79.94 70 SER A N 1
ATOM 581 C CA . SER A 1 70 ? -13.914 -3.472 -0.130 1.00 79.94 70 SER A CA 1
ATOM 582 C C . SER A 1 70 ? -15.201 -3.378 -0.960 1.00 79.94 70 SER A C 1
ATOM 584 O O . SER A 1 70 ? -15.433 -4.219 -1.834 1.00 79.94 70 SER A O 1
ATOM 586 N N . TYR A 1 71 ? -16.033 -2.358 -0.729 1.00 81.00 71 TYR A N 1
ATOM 587 C CA . TYR A 1 71 ? -17.249 -2.153 -1.537 1.00 81.00 71 TYR A CA 1
ATOM 588 C C . TYR A 1 71 ? -16.950 -1.971 -3.029 1.00 81.00 71 TYR A C 1
ATOM 590 O O . TYR A 1 71 ? -17.733 -2.366 -3.885 1.00 81.00 71 TYR A O 1
ATOM 598 N N . GLU A 1 72 ? -15.784 -1.420 -3.341 1.00 81.25 72 GLU A N 1
ATOM 599 C CA . GLU A 1 72 ? -15.277 -1.209 -4.694 1.00 81.25 72 GLU A CA 1
ATOM 600 C C . GLU A 1 72 ? -14.603 -2.468 -5.272 1.00 81.25 72 GLU A C 1
ATOM 602 O O . GLU A 1 72 ? -14.084 -2.435 -6.385 1.00 81.25 72 GLU A O 1
ATOM 607 N N . GLY A 1 73 ? -14.594 -3.581 -4.529 1.00 82.94 73 GLY A N 1
ATOM 608 C CA . GLY A 1 73 ? -14.085 -4.875 -4.981 1.00 82.94 73 GLY A CA 1
ATOM 609 C C . GLY A 1 73 ? -12.585 -5.096 -4.770 1.00 82.94 73 GLY A C 1
ATOM 610 O O . GLY A 1 73 ? -12.033 -6.067 -5.289 1.00 82.94 73 GLY A O 1
ATOM 611 N N . TYR A 1 74 ? -11.893 -4.244 -4.006 1.00 83.81 74 TYR A N 1
ATOM 612 C CA . TYR A 1 74 ? -10.452 -4.398 -3.781 1.00 83.81 74 TYR A CA 1
ATOM 613 C C . TYR A 1 74 ? -10.146 -5.261 -2.561 1.00 83.81 74 TYR A C 1
ATOM 615 O O . TYR A 1 74 ? -10.780 -5.163 -1.514 1.00 83.81 74 TYR A O 1
ATOM 623 N N . THR A 1 75 ? -9.111 -6.096 -2.663 1.00 84.94 75 THR A N 1
ATOM 624 C CA . THR A 1 75 ? -8.608 -6.842 -1.502 1.00 84.94 75 THR A CA 1
ATOM 625 C C . THR A 1 75 ? -7.761 -5.930 -0.624 1.00 84.94 75 THR A C 1
ATOM 627 O O . THR A 1 75 ? -6.698 -5.474 -1.050 1.00 84.94 75 THR A O 1
ATOM 630 N N . LEU A 1 76 ? -8.200 -5.728 0.618 1.00 87.12 76 LEU A N 1
ATOM 631 C CA . LEU A 1 76 ? -7.472 -4.929 1.595 1.00 87.12 76 LEU A CA 1
ATOM 632 C C . LEU A 1 76 ? -6.392 -5.742 2.306 1.00 87.12 76 LEU A C 1
ATOM 634 O O . LEU A 1 76 ? -6.611 -6.828 2.856 1.00 87.12 76 LEU A O 1
ATOM 638 N N . LEU A 1 77 ? -5.196 -5.175 2.301 1.00 88.06 77 LEU A N 1
ATOM 639 C CA . LEU A 1 77 ? -3.993 -5.734 2.885 1.00 88.06 77 LEU A CA 1
ATOM 640 C C . LEU A 1 77 ? -3.598 -4.937 4.122 1.00 88.06 77 LEU A C 1
ATOM 642 O O . LEU A 1 77 ? -3.777 -3.723 4.187 1.00 88.06 77 LEU A O 1
ATOM 646 N N . LEU A 1 78 ? -3.016 -5.633 5.093 1.00 87.56 78 LEU A N 1
ATOM 647 C CA . LEU A 1 78 ? -2.460 -5.038 6.301 1.00 87.56 78 LEU A CA 1
ATOM 648 C C . LEU A 1 78 ? -1.037 -5.495 6.536 1.00 87.56 78 LEU A C 1
ATOM 650 O O . LEU A 1 78 ? -0.656 -6.596 6.135 1.00 87.56 78 LEU A O 1
ATOM 654 N N . LYS A 1 79 ? -0.241 -4.662 7.205 1.00 86.56 79 LYS A N 1
ATOM 655 C CA . LYS A 1 79 ? 1.107 -5.059 7.612 1.00 86.56 79 LYS A CA 1
ATOM 656 C C . LYS A 1 79 ? 1.003 -6.189 8.639 1.00 86.56 79 LYS A C 1
ATOM 658 O O . LYS A 1 79 ? 0.135 -6.184 9.509 1.00 86.56 79 LYS A O 1
ATOM 663 N N . ARG A 1 80 ? 1.881 -7.195 8.545 1.00 80.75 80 ARG A N 1
ATOM 664 C CA . ARG A 1 80 ? 1.812 -8.423 9.367 1.00 80.75 80 ARG A CA 1
ATOM 665 C C . ARG A 1 80 ? 1.767 -8.160 10.881 1.00 80.75 80 ARG A C 1
ATOM 667 O O . ARG A 1 80 ? 1.132 -8.933 11.592 1.00 80.75 80 ARG A O 1
ATOM 674 N N . GLY A 1 81 ? 2.397 -7.085 11.361 1.00 79.81 81 GLY A N 1
ATOM 675 C CA . GLY A 1 81 ? 2.375 -6.679 12.775 1.00 79.81 81 GLY A CA 1
ATOM 676 C C . GLY A 1 81 ? 1.045 -6.079 13.243 1.00 79.81 81 GLY A C 1
ATOM 677 O O . GLY A 1 81 ? 0.728 -6.118 14.424 1.00 79.81 81 GLY A O 1
ATOM 678 N N . GLU A 1 82 ? 0.214 -5.606 12.321 1.00 79.12 82 GLU A N 1
ATOM 679 C CA . GLU A 1 82 ? -1.052 -4.937 12.623 1.00 79.12 82 GLU A CA 1
ATOM 680 C C . GLU A 1 82 ? -2.229 -5.914 12.682 1.00 79.12 82 GLU A C 1
ATOM 682 O O . GLU A 1 82 ? -3.380 -5.495 12.778 1.00 79.12 82 GLU A O 1
ATOM 687 N N . ARG A 1 83 ? -1.985 -7.234 12.634 1.00 70.44 83 ARG A N 1
ATOM 688 C CA . ARG A 1 83 ? -3.038 -8.257 12.513 1.00 70.44 83 ARG A CA 1
ATOM 689 C C . ARG A 1 83 ? -4.138 -8.126 13.569 1.00 70.44 83 ARG A C 1
ATOM 691 O O . ARG A 1 83 ? -5.313 -8.230 13.235 1.00 70.44 83 ARG A O 1
ATOM 698 N N . ASN A 1 84 ? -3.767 -7.828 14.807 1.00 72.62 84 ASN A N 1
ATOM 699 C CA . ASN A 1 84 ? -4.693 -7.844 15.940 1.00 72.62 84 ASN A CA 1
ATOM 700 C C . ASN A 1 84 ? -5.453 -6.523 16.141 1.00 72.62 84 ASN A C 1
ATOM 702 O O . ASN A 1 84 ? -6.333 -6.453 16.992 1.00 72.62 84 ASN A O 1
ATOM 706 N N . LEU A 1 85 ? -5.159 -5.480 15.356 1.00 72.19 85 LEU A N 1
ATOM 707 C CA . LEU A 1 85 ? -5.896 -4.220 15.448 1.00 72.19 85 LEU A CA 1
ATOM 708 C C . LEU A 1 85 ? -7.343 -4.417 14.976 1.00 72.19 85 LEU A C 1
ATOM 710 O O . LEU A 1 85 ? -7.571 -4.728 13.802 1.00 72.19 85 LEU A O 1
ATOM 714 N N . LYS A 1 86 ? -8.317 -4.188 15.868 1.00 71.56 86 LYS A N 1
ATOM 715 C CA . LYS A 1 86 ? -9.749 -4.086 15.517 1.00 71.56 86 LYS A CA 1
ATOM 716 C C . LYS A 1 86 ? -9.994 -3.006 14.456 1.00 71.56 86 LYS A C 1
ATOM 718 O O . LYS A 1 86 ? -10.883 -3.142 13.617 1.00 71.56 86 LYS A O 1
ATOM 723 N N . THR A 1 87 ? -9.182 -1.953 14.478 1.00 77.19 87 THR A N 1
ATOM 724 C CA . THR A 1 87 ? -9.252 -0.838 13.536 1.00 77.19 87 THR A CA 1
ATOM 725 C C . THR A 1 87 ? -7.860 -0.534 13.014 1.00 77.19 87 THR A C 1
ATOM 727 O O . THR A 1 87 ? -7.057 0.029 13.751 1.00 77.19 87 THR A O 1
ATOM 730 N N . PRO A 1 88 ? -7.529 -0.949 11.784 1.00 82.50 88 PRO A N 1
ATOM 731 C CA . PRO A 1 88 ? -6.278 -0.537 11.176 1.00 82.50 88 PRO A CA 1
ATOM 732 C C . PRO A 1 88 ? -6.372 0.947 10.807 1.00 82.50 88 PRO A C 1
ATOM 734 O O . PRO A 1 88 ? -7.324 1.359 10.142 1.00 82.50 88 PRO A O 1
ATOM 737 N N . GLU A 1 89 ? -5.385 1.736 11.223 1.00 86.88 89 GLU A N 1
ATOM 738 C CA . GLU A 1 89 ? -5.242 3.136 10.796 1.00 86.88 89 GLU A CA 1
ATOM 739 C C . GLU A 1 89 ? -4.888 3.237 9.313 1.00 86.88 89 GLU A C 1
ATOM 741 O O . GLU A 1 89 ? -5.204 4.225 8.656 1.00 86.88 89 GLU A O 1
ATOM 746 N N . LYS A 1 90 ? -4.229 2.203 8.785 1.00 88.31 90 LYS A N 1
ATOM 747 C CA . LYS A 1 90 ? -3.753 2.139 7.410 1.00 88.31 90 LYS A CA 1
ATOM 748 C C . LYS A 1 90 ? -4.166 0.835 6.768 1.00 88.31 90 LYS A C 1
ATOM 750 O O . LYS A 1 90 ? -4.016 -0.215 7.378 1.00 88.31 90 LYS A O 1
ATOM 755 N N . VAL A 1 91 ? -4.630 0.892 5.530 1.00 88.94 91 VAL A N 1
ATOM 756 C CA . VAL A 1 91 ? -4.895 -0.281 4.693 1.00 88.94 91 VAL A CA 1
ATOM 757 C C . VAL A 1 91 ? -4.150 -0.142 3.377 1.00 88.94 91 VAL A C 1
ATOM 759 O O . VAL A 1 91 ? -3.829 0.960 2.937 1.00 88.94 91 VAL A O 1
ATOM 762 N N . TYR A 1 92 ? -3.850 -1.272 2.751 1.00 88.81 92 TYR A N 1
ATOM 763 C CA . TYR A 1 92 ? -3.055 -1.311 1.535 1.00 88.81 92 TYR A CA 1
ATOM 764 C C . TYR A 1 92 ? -3.807 -2.037 0.426 1.00 88.81 92 TYR A C 1
ATOM 766 O O . TYR A 1 92 ? -4.397 -3.089 0.660 1.00 88.81 92 TYR A O 1
ATOM 774 N N . ILE A 1 93 ? -3.747 -1.513 -0.793 1.00 88.38 93 ILE A N 1
ATOM 775 C CA . ILE A 1 93 ? -4.229 -2.205 -1.993 1.00 88.38 93 ILE A CA 1
ATOM 776 C C . ILE A 1 93 ? -3.025 -2.529 -2.864 1.00 88.38 93 ILE A C 1
ATOM 778 O O . ILE A 1 93 ? -2.179 -1.670 -3.120 1.00 88.38 93 ILE A O 1
ATOM 782 N N . TYR A 1 94 ? -2.931 -3.780 -3.314 1.00 85.81 94 TYR A N 1
ATOM 783 C CA . TYR A 1 94 ? -1.898 -4.160 -4.269 1.00 85.81 94 TYR A CA 1
ATOM 784 C C . TYR A 1 94 ? -2.129 -3.420 -5.585 1.00 85.81 94 TYR A C 1
ATOM 786 O O . TYR A 1 94 ? -3.191 -3.562 -6.186 1.00 85.81 94 TYR A O 1
ATOM 794 N N . ALA A 1 95 ? -1.130 -2.652 -6.018 1.00 81.69 95 ALA A N 1
ATOM 795 C CA . ALA A 1 95 ? -1.172 -1.983 -7.303 1.00 81.69 95 ALA A CA 1
ATOM 796 C C . ALA A 1 95 ? -0.644 -2.928 -8.391 1.00 81.69 95 ALA A C 1
ATOM 798 O O . ALA A 1 95 ? -1.383 -3.757 -8.915 1.00 81.69 95 ALA A O 1
ATOM 799 N N . LYS A 1 96 ? 0.649 -2.821 -8.714 1.00 76.56 96 LYS A N 1
ATOM 800 C CA . LYS A 1 96 ? 1.425 -3.721 -9.583 1.00 76.56 96 LYS A CA 1
ATOM 801 C C . LYS A 1 96 ? 2.914 -3.574 -9.257 1.00 76.56 96 LYS A C 1
ATOM 803 O O . LYS A 1 96 ? 3.328 -2.571 -8.679 1.00 76.56 96 LYS A O 1
ATOM 808 N N . TRP A 1 97 ? 3.721 -4.563 -9.643 1.00 80.75 97 TRP A N 1
ATOM 809 C CA . TRP A 1 97 ? 5.195 -4.527 -9.548 1.00 80.75 97 TRP A CA 1
ATOM 810 C C . TRP A 1 97 ? 5.726 -4.311 -8.123 1.00 80.75 97 TRP A C 1
ATOM 812 O O . TRP A 1 97 ? 6.685 -3.576 -7.906 1.00 80.75 97 TRP A O 1
ATOM 822 N N . GLY A 1 98 ? 5.069 -4.922 -7.133 1.00 78.00 98 GLY A N 1
ATOM 823 C CA . GLY A 1 98 ? 5.467 -4.787 -5.727 1.00 78.00 98 GLY A CA 1
ATOM 824 C C . GLY A 1 98 ? 5.194 -3.401 -5.135 1.00 78.00 98 GLY A C 1
ATOM 825 O O . GLY A 1 98 ? 5.709 -3.080 -4.066 1.00 78.00 98 GLY A O 1
ATOM 826 N N . LYS A 1 99 ? 4.391 -2.579 -5.819 1.00 85.00 99 LYS A N 1
ATOM 827 C CA . LYS A 1 99 ? 3.862 -1.330 -5.280 1.00 85.00 99 LYS A CA 1
ATOM 828 C C . LYS A 1 99 ? 2.501 -1.563 -4.645 1.00 85.00 99 LYS A C 1
ATOM 830 O O . LYS A 1 99 ? 1.682 -2.333 -5.155 1.00 85.00 99 LYS A O 1
ATOM 835 N N . TYR A 1 100 ? 2.256 -0.838 -3.570 1.00 88.00 100 TYR A N 1
ATOM 836 C CA . TYR A 1 100 ? 1.021 -0.878 -2.808 1.00 88.00 100 TYR A CA 1
ATOM 837 C C . TYR A 1 100 ? 0.522 0.548 -2.617 1.00 88.00 100 TYR A C 1
ATOM 839 O O . TYR A 1 100 ? 1.309 1.447 -2.329 1.00 88.00 100 TYR A O 1
ATOM 847 N N . LYS A 1 101 ? -0.778 0.769 -2.776 1.00 87.88 101 LYS A N 1
ATOM 848 C CA . LYS A 1 101 ? -1.405 2.042 -2.425 1.00 87.88 101 LYS A CA 1
ATOM 849 C C . LYS A 1 101 ? -1.785 2.008 -0.955 1.00 87.88 101 LYS A C 1
ATOM 851 O O . LYS A 1 101 ? -2.543 1.134 -0.549 1.00 87.88 101 LYS A O 1
ATOM 856 N N . GLU A 1 102 ? -1.212 2.915 -0.174 1.00 89.75 102 GLU A N 1
ATOM 857 C CA . GLU A 1 102 ? -1.544 3.143 1.228 1.00 89.75 102 GLU A CA 1
ATOM 858 C C . GLU A 1 102 ? -2.761 4.060 1.307 1.00 89.75 102 GLU A C 1
ATOM 860 O O . GLU A 1 102 ? -2.764 5.158 0.746 1.00 89.75 102 GLU A O 1
ATOM 865 N N . TYR A 1 103 ? -3.758 3.614 2.055 1.00 89.75 103 TYR A N 1
ATOM 866 C CA . TYR A 1 103 ? -4.924 4.391 2.421 1.00 89.75 103 TYR A CA 1
ATOM 867 C C . TYR A 1 103 ? -4.965 4.555 3.936 1.00 89.75 103 TYR A C 1
ATOM 869 O O . TYR A 1 103 ? -4.675 3.608 4.668 1.00 89.75 103 TYR A O 1
ATOM 877 N N . LYS A 1 104 ? -5.324 5.743 4.409 1.00 91.38 104 LYS A N 1
ATOM 878 C CA . LYS A 1 104 ? -5.437 6.074 5.832 1.00 91.38 104 LYS A CA 1
ATOM 879 C C . LYS A 1 104 ? -6.896 6.194 6.222 1.00 91.38 104 LYS A C 1
ATOM 881 O O . LYS A 1 104 ? -7.707 6.619 5.410 1.00 91.38 104 LYS A O 1
ATOM 886 N N . LEU A 1 105 ? -7.221 5.805 7.448 1.00 90.19 105 LEU A N 1
ATOM 887 C CA . LEU A 1 105 ? -8.555 6.001 7.994 1.00 90.19 105 LEU A CA 1
ATOM 888 C C . LEU A 1 105 ? -8.866 7.502 8.003 1.00 90.19 105 LEU A C 1
ATOM 890 O O . LEU A 1 105 ? -8.109 8.290 8.574 1.00 90.19 105 LEU A O 1
ATOM 894 N N . ASP A 1 106 ? -9.950 7.877 7.333 1.00 85.19 106 ASP A N 1
ATOM 895 C CA . ASP A 1 106 ? -10.430 9.251 7.293 1.00 85.19 106 ASP A CA 1
ATOM 896 C C . ASP A 1 106 ? -11.111 9.554 8.636 1.00 85.19 106 ASP A C 1
ATOM 898 O O . ASP A 1 106 ? -12.236 9.124 8.888 1.00 85.19 106 ASP A O 1
ATOM 902 N N . ASN A 1 107 ? -10.386 10.224 9.536 1.00 68.44 107 ASN A N 1
ATOM 903 C CA . ASN A 1 107 ? -10.861 10.610 10.869 1.00 68.44 107 ASN A CA 1
ATOM 904 C C . ASN A 1 107 ? -11.576 11.973 10.847 1.00 68.44 107 ASN A C 1
ATOM 906 O O . ASN A 1 107 ? -11.390 12.779 11.758 1.00 68.44 107 ASN A O 1
ATOM 910 N N . GLN A 1 108 ? -12.364 12.261 9.811 1.00 54.59 108 GLN A N 1
ATOM 911 C CA . GLN A 1 108 ? -13.267 13.409 9.843 1.00 54.59 108 GLN A CA 1
ATOM 912 C C . GLN A 1 108 ? -14.386 13.139 10.862 1.00 54.59 108 GLN A C 1
ATOM 914 O O . GLN A 1 108 ? -15.382 12.485 10.560 1.00 54.59 108 GLN A O 1
ATOM 919 N N . ILE A 1 109 ? -14.140 13.594 12.095 1.00 46.53 109 ILE A N 1
ATOM 920 C CA . ILE A 1 109 ? -15.147 13.926 13.112 1.00 46.53 109 ILE A CA 1
ATOM 921 C C . ILE A 1 109 ? -15.658 15.330 12.800 1.00 46.53 109 ILE A C 1
ATOM 923 O O . ILE A 1 109 ? -14.798 16.208 12.551 1.00 46.53 109 ILE A O 1
#

Secondary structure (DSSP, 8-state):
-----------HHHHHHHHHHHHHHHHHHHHTTT------SEEEETTEEEEEEEEEE-SSPPEEEEEEE-TTSPEEEEEGGGTT-SS-SEEEEE-STTEEEEEEE----

Foldseek 3Di:
DDDPPPPPPPDPVVVVVVVVVVVVVVVCCVVVVPPQPCDDQWWADPNWIWGFDDKDQDPPFDWDQQDAATPVGFGWIDTPVCNPPPDDQWIWGDGDDSIITITGTDPPD

Sequence (109 aa):
MLKRLSKSNGNKYTLISIIMIILMMYFFKFAFGGTEGSYPQFVYYGERKYEFSQTVSESSFRFIRKYGMSYEGYTLLLKRGERNLKTPEKVYIYAKWGKYKEYKLDNQI

Nearest PDB structures (foldseek):
  8bdr-assembly1_C  TM=3.400E-01  e=7.978E+00  Influenza B virus (B/Memphis/13/2003)
  7r1f-assembly1_C  TM=3.378E-01  e=7.978E+00  Influenza B virus (B/Memphis/13/2003)

Solvent-accessible surface area (backbone atoms only — not comparable to full-atom values): 6736 Å² total; per-residue (Å²): 135,85,80,77,78,76,82,73,81,67,56,68,66,59,58,51,51,52,51,50,53,52,52,48,52,52,49,47,54,58,72,68,64,68,74,74,66,92,68,66,64,59,47,43,54,88,96,40,54,24,34,63,71,49,78,45,78,50,91,86,64,58,68,35,80,74,57,71,63,27,83,87,64,46,62,39,28,30,54,60,88,54,69,83,48,94,68,64,61,55,40,28,35,80,69,60,94,63,27,29,38,36,22,31,54,60,81,84,123

pLDDT: mean 74.79, std 13.62, range [37.56, 91.38]

=== Feature glossary ===
Legend for the data blocks above and below:

— What the protein is —

Sequence gives the chain of amino acids in standard one-letter code (A=alanine, C=cysteine, …, Y=tyrosine), read N→C. It is the only feature that is directly encoded by the gene; all structural features are derived from the folded form of this sequence.

The annotation block draws on four external resources. InterPro: which protein families and domains the sequence belongs to. GO: standardized terms for what the protein does, what process it participates in, and where in the cell it acts. CATH: which structural fold it has in the CATH hierarchy. Organism: the species of origin.

— Where its atoms are —

Atomic coordinates in PDBx/mmCIF format — the same representation the Protein Data Bank distributes. Each line of the _atom_site loop places one backbone atom in Cartesian space (units: ångströms, origin: arbitrary).

Six rendered views show the 3D structure from the faces of a cube — i.e. along ±x, ±y, ±z. Rendering representation is drawn randomly per protein from cartoon (secondary-structure ribbons), sticks (backbone bonds), or molecular surface; coloring is either N→C rainbow (blue at the N-terminus through red at the C-terminus) or one color per chain.

— Local backbone conformation —

DSSP 8-state secondary structure assigns each residue one of H (α-helix), G (3₁₀-helix), I (π-helix), E (extended β-strand), B (isolated β-bridge), T (hydrogen-bonded turn), S (bend), or '-' (coil). The assignment is computed from backbone hydrogen-bond geometry via the Kabsch–Sander algorithm.

P-SEA three-state annotation labels each residue as helix, strand, or coil based purely on the geometry of the Cα trace. It serves as a fallback when the full backbone (and thus DSSP) is unavailable.

φ (phi) and ψ (psi) are the two rotatable backbone dihedrals per residue: φ is the C(i-1)–N–Cα–C torsion, ψ is the N–Cα–C–N(i+1) torsion, both in degrees on (−180°, 180°]. α-helical residues cluster near (−60°, −45°); β-strand residues near (−120°, +130°). A Ramachandran plot is simply a scatter of (φ, ψ) for every residue.

— Global shape and packing —

Radius of gyration (Rg) is the root-mean-square distance of Cα atoms from their centroid — a single number for overall size and compactness. A globular domain of N residues has Rg ≈ 2.2·N^0.38 Å; an extended or disordered chain has a much larger Rg. The Cα contact count is the number of residue pairs whose Cα atoms are within 8 Å and are more than four positions apart in sequence — a standard proxy for tertiary packing density. The bounding box is the smallest axis-aligned box enclosing all Cα atoms.

Accessible surface area quantifies burial. A residue with SASA near zero is packed into the hydrophobic core; one with SASA >100 Å² sits on the surface. Computed here via the Shrake–Rupley numerical algorithm with a 1.4 Å probe.

The contact map is a binary N×N matrix image: pixel (i, j) is dark where Cα_i and Cα_j are within 8 Å and |i−j|>4. Because the |i−j|>4 filter removes local helical contacts, off-diagonal stripes parallel to the main diagonal indicate parallel β-sheets; stripes perpendicular to it indicate antiparallel β-sheets. The Ramachandran plot scatters every residue's (φ, ψ) pair against the sterically allowed regions. The PAE heatmap renders the predicted-aligned-error matrix.

— Structural neighborhood —

A 3Di character summarizes, for each residue, the relative orientation of the Cα frame of its nearest spatial neighbor. Because it encodes fold topology rather than chemistry, 3Di alignments detect remote structural similarity that sequence alignment misses.

Structural nearest neighbors (via Foldseek easy-search vs the PDB). Reported per hit: target PDB id, E-value, and alignment TM-score. A TM-score above ~0.5 is the conventional threshold for 'same fold'.

— Confidence and disorder —

For AlphaFold models, the B-factor field carries pLDDT — the model's own estimate of local accuracy on a 0–100 scale. Regions with pLDDT<50 should be treated as essentially unmodeled; they often correspond to intrinsically disordered segments.

B-factor (Debye–Waller factor) reflects atomic displacement in the crystal lattice. It is an experimental observable (units Å²), not a prediction; low values mean the atom is pinned down, high values mean it moves or is heterogeneous across the crystal.

Predicted Aligned Error (PAE) is an AlphaFold confidence matrix: entry (i, j) is the expected error in the position of residue j, in ångströms, when the prediction is superimposed on the true structure at residue i. Low PAE within a block of residues means that block is internally rigid and well-predicted; high PAE between two blocks means their relative placement is uncertain even if each block individually is confident.